Protein AF-A0AA85ELS1-F1 (afdb_monomer_lite)

Organism: NCBI:txid6188

Structure (mmCIF, N/CA/C/O backbone):
data_AF-A0AA85ELS1-F1
#
_entry.id   AF-A0AA85ELS1-F1
#
loop_
_atom_site.group_PDB
_atom_site.id
_atom_site.type_symbol
_atom_site.label_atom_id
_atom_site.label_alt_id
_atom_site.label_comp_id
_atom_site.label_asym_id
_atom_site.label_entity_id
_atom_site.label_seq_id
_atom_site.pdbx_PDB_ins_code
_atom_site.Cartn_x
_atom_site.Cartn_y
_atom_site.Cartn_z
_atom_site.occupancy
_atom_site.B_iso_or_equiv
_atom_site.auth_seq_id
_atom_site.auth_comp_id
_atom_site.auth_asym_id
_atom_site.auth_atom_id
_atom_site.pdbx_PDB_model_num
ATOM 1 N N . MET A 1 1 ? 8.556 19.661 -1.833 1.00 56.28 1 MET A N 1
ATOM 2 C CA . MET A 1 1 ? 7.775 18.431 -1.582 1.00 56.28 1 MET A CA 1
ATOM 3 C C . MET A 1 1 ? 8.511 17.629 -0.519 1.00 56.28 1 MET A C 1
ATOM 5 O O . MET A 1 1 ? 9.588 17.127 -0.805 1.00 56.28 1 MET A O 1
ATOM 9 N N . GLN A 1 2 ? 8.018 17.618 0.723 1.00 73.44 2 GLN A N 1
ATOM 10 C CA . GLN A 1 2 ? 8.670 16.929 1.844 1.00 73.44 2 GLN A CA 1
ATOM 11 C C . GLN A 1 2 ? 8.119 15.501 1.964 1.00 73.44 2 GLN A C 1
ATOM 13 O O . GLN A 1 2 ? 6.905 15.299 1.893 1.00 73.44 2 GLN A O 1
ATOM 18 N N . ILE A 1 3 ? 9.008 14.515 2.106 1.00 79.88 3 ILE A N 1
ATOM 19 C CA . ILE A 1 3 ? 8.630 13.128 2.407 1.00 79.88 3 ILE A CA 1
ATOM 20 C C . ILE A 1 3 ? 8.261 13.071 3.888 1.00 79.88 3 ILE A C 1
ATOM 22 O O . ILE A 1 3 ? 9.057 13.480 4.731 1.00 79.88 3 ILE A O 1
ATOM 26 N N . LYS A 1 4 ? 7.053 12.592 4.196 1.00 83.25 4 LYS A N 1
ATOM 27 C CA . LYS A 1 4 ? 6.595 12.404 5.578 1.00 83.25 4 LYS A CA 1
ATOM 28 C C . LYS A 1 4 ? 6.907 11.002 6.087 1.00 83.25 4 LYS A C 1
ATOM 30 O O . LYS A 1 4 ? 7.210 10.840 7.262 1.00 83.25 4 LYS A O 1
ATOM 35 N N . LEU A 1 5 ? 6.818 10.003 5.213 1.00 83.56 5 LEU A N 1
ATOM 36 C CA . LEU A 1 5 ? 6.931 8.598 5.582 1.00 83.56 5 LEU A CA 1
ATOM 37 C C . LEU A 1 5 ? 7.273 7.766 4.338 1.00 83.56 5 LEU A C 1
ATOM 39 O O . LEU A 1 5 ? 6.813 8.076 3.239 1.00 83.56 5 LEU A O 1
ATOM 43 N N . CYS A 1 6 ? 8.064 6.714 4.499 1.00 86.62 6 CYS A N 1
ATOM 44 C CA . CYS A 1 6 ? 8.355 5.749 3.446 1.00 86.62 6 CYS A CA 1
ATOM 45 C C . CYS A 1 6 ? 8.592 4.362 4.040 1.00 86.62 6 CYS A C 1
ATOM 47 O O . CYS A 1 6 ? 8.845 4.222 5.238 1.00 86.62 6 CYS A O 1
ATOM 49 N N . GLY A 1 7 ? 8.528 3.349 3.188 1.00 82.88 7 GLY A N 1
ATOM 50 C CA . GLY A 1 7 ? 8.884 1.987 3.550 1.00 82.88 7 GLY A CA 1
ATOM 51 C C . GLY A 1 7 ? 8.775 1.048 2.365 1.00 82.88 7 GLY A C 1
ATOM 52 O O . GLY A 1 7 ? 8.307 1.423 1.286 1.00 82.88 7 GLY A O 1
ATOM 53 N N . ASP A 1 8 ? 9.237 -0.173 2.571 1.00 86.62 8 ASP A N 1
ATOM 54 C CA . ASP A 1 8 ? 9.285 -1.202 1.550 1.00 86.62 8 ASP A CA 1
ATOM 55 C C . ASP A 1 8 ? 8.905 -2.572 2.113 1.00 86.62 8 ASP A C 1
ATOM 57 O O . ASP A 1 8 ? 9.030 -2.834 3.307 1.00 86.62 8 ASP A O 1
ATOM 61 N N . ALA A 1 9 ? 8.403 -3.445 1.244 1.00 83.06 9 ALA A N 1
ATOM 62 C CA . ALA A 1 9 ? 8.085 -4.825 1.580 1.00 83.06 9 ALA A CA 1
ATOM 63 C C . ALA A 1 9 ? 8.306 -5.751 0.386 1.00 83.06 9 ALA A C 1
ATOM 65 O O . ALA A 1 9 ? 8.148 -5.365 -0.776 1.00 83.06 9 ALA A O 1
ATOM 66 N N . LYS A 1 10 ? 8.604 -7.021 0.681 1.00 85.50 10 LYS A N 1
ATOM 67 C CA . LYS A 1 10 ? 8.604 -8.095 -0.316 1.00 85.50 10 LYS A CA 1
ATOM 68 C C . LYS A 1 10 ? 7.285 -8.854 -0.270 1.00 85.50 10 LYS A C 1
ATOM 70 O O . LYS A 1 10 ? 6.991 -9.518 0.719 1.00 85.50 10 LYS A O 1
ATOM 75 N N . ILE A 1 11 ? 6.503 -8.781 -1.344 1.00 81.75 11 ILE A N 1
ATOM 76 C CA . ILE A 1 11 ? 5.149 -9.350 -1.414 1.00 81.75 11 ILE A CA 1
ATOM 77 C C . ILE A 1 11 ? 5.010 -10.119 -2.727 1.00 81.75 11 ILE A C 1
ATOM 79 O O . ILE A 1 11 ? 5.189 -9.553 -3.799 1.00 81.75 11 ILE A O 1
ATOM 83 N N . SER A 1 12 ? 4.702 -11.418 -2.674 1.00 81.38 12 SER A N 1
ATOM 84 C CA . SER A 1 12 ? 4.492 -12.259 -3.874 1.00 81.38 12 SER A CA 1
ATOM 85 C C . SER A 1 12 ? 5.622 -12.174 -4.925 1.00 81.38 12 SER A C 1
ATOM 87 O O . SER A 1 12 ? 5.383 -12.226 -6.134 1.00 81.38 12 SER A O 1
ATOM 89 N N . GLY A 1 13 ? 6.868 -12.014 -4.465 1.00 85.00 13 GLY A N 1
ATOM 90 C CA . GLY A 1 13 ? 8.054 -11.854 -5.317 1.00 85.00 13 GLY A CA 1
ATOM 91 C C . GLY A 1 13 ? 8.275 -10.443 -5.879 1.00 85.00 13 GLY A C 1
ATOM 92 O O . GLY A 1 13 ? 9.252 -10.241 -6.593 1.00 85.00 13 GLY A O 1
ATOM 93 N N . TYR A 1 14 ? 7.413 -9.478 -5.557 1.00 86.31 14 TYR A N 1
ATOM 94 C CA . TYR A 1 14 ? 7.630 -8.058 -5.827 1.00 86.31 14 TYR A CA 1
ATOM 95 C C . TYR A 1 14 ? 8.375 -7.392 -4.677 1.00 86.31 14 TYR A C 1
ATOM 97 O O . TYR A 1 14 ? 8.075 -7.653 -3.513 1.00 86.31 14 TYR A O 1
ATOM 105 N N . THR A 1 15 ? 9.274 -6.471 -5.006 1.00 89.38 15 THR A N 1
ATOM 106 C CA . THR A 1 15 ? 9.721 -5.416 -4.094 1.00 89.38 15 THR A CA 1
ATOM 107 C C . THR A 1 15 ? 8.769 -4.238 -4.251 1.00 89.38 15 THR A C 1
ATOM 109 O O . THR A 1 15 ? 8.726 -3.628 -5.318 1.00 89.38 15 THR A O 1
ATOM 112 N N . VAL A 1 16 ? 7.988 -3.929 -3.220 1.00 85.81 16 VAL A N 1
ATOM 113 C CA . VAL A 1 16 ? 7.065 -2.789 -3.214 1.00 85.81 16 VAL A CA 1
ATOM 114 C C . VAL A 1 16 ? 7.612 -1.704 -2.309 1.00 85.81 16 VAL A C 1
ATOM 116 O O . VAL A 1 16 ? 7.979 -1.986 -1.178 1.00 85.81 16 VAL A O 1
ATOM 119 N N . ILE A 1 17 ? 7.641 -0.477 -2.808 1.00 87.62 17 ILE A N 1
ATOM 120 C CA . ILE A 1 17 ? 8.083 0.726 -2.114 1.00 87.62 17 ILE A CA 1
ATOM 121 C C . ILE A 1 17 ? 6.884 1.665 -2.034 1.00 87.62 17 ILE A C 1
ATOM 123 O O . ILE A 1 17 ? 6.232 1.921 -3.048 1.00 87.62 17 ILE A O 1
ATOM 127 N N . PHE A 1 18 ? 6.612 2.207 -0.853 1.00 86.62 18 PHE A N 1
ATOM 128 C CA . PHE A 1 18 ? 5.646 3.281 -0.670 1.00 86.62 18 PHE A CA 1
ATOM 129 C C . PHE A 1 18 ? 6.355 4.552 -0.197 1.00 86.62 18 PHE A C 1
ATOM 131 O O . PHE A 1 18 ? 7.297 4.514 0.599 1.00 86.62 18 PHE A O 1
ATOM 138 N N . VAL A 1 19 ? 5.873 5.699 -0.667 1.00 88.06 19 VAL A N 1
ATOM 139 C CA . VAL A 1 19 ? 6.338 7.018 -0.239 1.00 88.06 19 VAL A CA 1
ATOM 140 C C . VAL A 1 19 ? 5.126 7.909 -0.024 1.00 88.06 19 VAL A C 1
ATOM 142 O O . VAL A 1 19 ? 4.377 8.186 -0.955 1.00 88.06 19 VAL A O 1
ATOM 145 N N . TYR A 1 20 ? 4.932 8.374 1.204 1.00 86.81 20 TYR A N 1
ATOM 146 C CA . TYR A 1 20 ? 3.918 9.362 1.545 1.00 86.81 20 TYR A CA 1
ATOM 147 C C . TYR A 1 20 ? 4.540 10.761 1.577 1.00 86.81 20 TYR A C 1
ATOM 149 O O . TYR A 1 20 ? 5.470 11.063 2.335 1.00 86.81 20 TYR A O 1
ATOM 157 N N . HIS A 1 21 ? 3.986 11.625 0.742 1.00 86.75 21 HIS A N 1
ATOM 158 C CA . HIS A 1 21 ? 4.223 13.058 0.705 1.00 86.75 21 HIS A CA 1
ATOM 159 C C . HIS A 1 21 ? 3.056 13.781 1.368 1.00 86.75 21 HIS A C 1
ATOM 161 O O . HIS A 1 21 ? 2.000 13.207 1.571 1.00 86.75 21 HIS A O 1
ATOM 167 N N . GLU A 1 22 ? 3.203 15.071 1.655 1.00 81.50 22 GLU A N 1
ATOM 168 C CA . GLU A 1 22 ? 2.186 15.853 2.369 1.00 81.50 22 GLU A CA 1
ATOM 169 C C . GLU A 1 22 ? 0.727 15.630 1.920 1.00 81.50 22 GLU A C 1
ATOM 171 O O . GLU A 1 22 ? -0.145 15.496 2.778 1.00 81.50 22 GLU A O 1
ATOM 176 N N . ASN A 1 23 ? 0.488 15.508 0.610 1.00 84.62 23 ASN A N 1
ATOM 177 C CA . ASN A 1 23 ? -0.844 15.346 0.022 1.00 84.62 23 ASN A CA 1
ATOM 178 C C . ASN A 1 23 ? -0.933 14.211 -1.011 1.00 84.62 23 ASN A C 1
ATOM 180 O O . ASN A 1 23 ? -1.848 14.211 -1.829 1.00 84.62 23 ASN A O 1
ATOM 184 N N . SER A 1 24 ? 0.019 13.278 -1.034 1.00 86.19 24 SER A N 1
ATOM 185 C CA . SER A 1 24 ? -0.019 12.169 -1.992 1.00 86.19 24 SER A CA 1
ATOM 186 C C . SER A 1 24 ? 0.735 10.946 -1.498 1.00 86.19 24 SER A C 1
ATOM 188 O O . SER A 1 24 ? 1.646 11.052 -0.679 1.00 86.19 24 SER A O 1
ATOM 190 N N . ILE A 1 25 ? 0.369 9.777 -2.016 1.00 85.62 25 ILE A N 1
ATOM 191 C CA . ILE A 1 25 ? 1.098 8.527 -1.794 1.00 85.62 25 ILE A CA 1
ATOM 192 C C . ILE A 1 25 ? 1.568 8.004 -3.143 1.00 85.62 25 ILE A C 1
ATOM 194 O O . ILE A 1 25 ? 0.763 7.758 -4.032 1.00 85.62 25 ILE A O 1
ATOM 198 N N . SER A 1 26 ? 2.865 7.789 -3.274 1.00 86.31 26 SER A N 1
ATOM 199 C CA . SER A 1 26 ? 3.467 7.104 -4.409 1.00 86.31 26 SER A CA 1
ATOM 200 C C . SER A 1 26 ? 3.700 5.646 -4.037 1.00 86.31 26 SER A C 1
ATOM 202 O O . SER A 1 26 ? 4.289 5.368 -2.991 1.00 86.31 26 SER A O 1
ATOM 204 N N . ILE A 1 27 ? 3.261 4.717 -4.881 1.00 85.38 27 ILE A N 1
ATOM 205 C CA . ILE A 1 27 ? 3.513 3.283 -4.704 1.00 85.38 27 ILE A CA 1
ATOM 206 C C . ILE A 1 27 ? 4.233 2.773 -5.945 1.00 85.38 27 ILE A C 1
ATOM 208 O O . ILE A 1 27 ? 3.810 3.015 -7.074 1.00 85.38 27 ILE A O 1
ATOM 212 N N . THR A 1 28 ? 5.326 2.057 -5.726 1.00 86.94 28 THR A N 1
ATOM 213 C CA . THR A 1 28 ? 6.144 1.476 -6.785 1.00 86.94 28 THR A CA 1
ATOM 214 C C . THR A 1 28 ? 6.330 -0.006 -6.510 1.00 86.94 28 THR A C 1
ATOM 216 O O . THR A 1 28 ? 6.782 -0.366 -5.431 1.00 86.94 28 THR A O 1
ATOM 219 N N . ALA A 1 29 ? 6.021 -0.874 -7.470 1.00 86.56 29 ALA A N 1
ATOM 220 C CA . ALA A 1 29 ? 6.254 -2.313 -7.366 1.00 86.56 29 ALA A CA 1
ATOM 221 C C . ALA A 1 29 ? 7.219 -2.787 -8.462 1.00 86.56 29 ALA A C 1
ATOM 223 O O . ALA A 1 29 ? 7.051 -2.471 -9.639 1.00 86.56 29 ALA A O 1
ATOM 224 N N . ILE A 1 30 ? 8.238 -3.553 -8.070 1.00 87.50 30 ILE A N 1
ATOM 225 C CA . ILE A 1 30 ? 9.348 -3.986 -8.926 1.00 87.50 30 ILE A CA 1
ATOM 226 C C . ILE A 1 30 ? 9.458 -5.510 -8.879 1.00 87.50 30 ILE A C 1
ATOM 228 O O . ILE A 1 30 ? 9.580 -6.093 -7.802 1.00 87.50 30 ILE A O 1
ATOM 232 N N . LYS A 1 31 ? 9.444 -6.154 -10.049 1.00 86.19 31 LYS A N 1
ATOM 233 C CA . LYS A 1 31 ? 9.713 -7.598 -10.209 1.00 86.19 31 LYS A CA 1
ATOM 234 C C . LYS A 1 31 ? 10.465 -7.862 -11.514 1.00 86.19 31 LYS A C 1
ATOM 236 O O . LYS A 1 31 ? 11.685 -7.795 -11.528 1.00 86.19 31 LYS A O 1
ATOM 241 N N . ASN A 1 32 ? 9.735 -8.059 -12.615 1.00 82.62 32 ASN A N 1
ATOM 242 C CA . ASN A 1 32 ? 10.277 -8.173 -13.983 1.00 82.62 32 ASN A CA 1
ATOM 243 C C . ASN A 1 32 ? 10.035 -6.900 -14.819 1.00 82.62 32 ASN A C 1
ATOM 245 O O . ASN A 1 32 ? 10.370 -6.836 -15.996 1.00 82.62 32 ASN A O 1
ATOM 249 N N . GLY A 1 33 ? 9.416 -5.900 -14.199 1.00 79.19 33 GLY A N 1
ATOM 250 C CA . GLY A 1 33 ? 9.079 -4.596 -14.747 1.00 79.19 33 GLY A CA 1
ATOM 251 C C . GLY A 1 33 ? 8.803 -3.634 -13.596 1.00 79.19 33 GLY A C 1
ATOM 252 O O . GLY A 1 33 ? 8.805 -4.045 -12.428 1.00 79.19 33 GLY A O 1
ATOM 253 N N . LEU A 1 34 ? 8.592 -2.367 -13.935 1.00 82.19 34 LEU A N 1
ATOM 254 C CA . LEU A 1 34 ? 8.289 -1.308 -12.984 1.00 82.19 34 LEU A CA 1
ATOM 255 C C . LEU A 1 34 ? 6.804 -0.969 -13.077 1.00 82.19 34 LEU A C 1
ATOM 257 O O . LEU A 1 34 ? 6.311 -0.631 -14.146 1.00 82.19 34 LEU A O 1
ATOM 261 N N . TRP A 1 35 ? 6.113 -1.043 -11.950 1.00 84.50 35 TRP A N 1
ATOM 262 C CA . TRP A 1 35 ? 4.749 -0.561 -11.802 1.00 84.50 35 TRP A CA 1
ATOM 263 C C . TRP A 1 35 ? 4.795 0.651 -10.898 1.00 84.50 35 TRP A C 1
ATOM 265 O O . TRP A 1 35 ? 5.411 0.592 -9.832 1.00 84.50 35 TRP A O 1
ATOM 275 N N . HIS A 1 36 ? 4.164 1.737 -11.313 1.00 82.81 36 HIS A N 1
ATOM 276 C CA . HIS A 1 36 ? 4.156 2.965 -10.547 1.00 82.81 36 HIS A CA 1
ATOM 277 C C . HIS A 1 36 ? 2.779 3.598 -10.588 1.00 82.81 36 HIS A C 1
ATOM 279 O O . HIS A 1 36 ? 2.019 3.441 -11.539 1.00 82.81 36 HIS A O 1
ATOM 285 N N . THR A 1 37 ? 2.449 4.283 -9.508 1.00 82.06 37 THR A N 1
ATOM 286 C CA . THR A 1 37 ? 1.177 4.957 -9.369 1.00 82.06 37 THR A CA 1
ATOM 287 C C . THR A 1 37 ? 1.254 5.988 -8.257 1.00 82.06 37 THR A C 1
ATOM 289 O O . THR A 1 37 ? 1.984 5.821 -7.272 1.00 82.06 37 THR A O 1
ATOM 292 N N . VAL A 1 38 ? 0.484 7.058 -8.422 1.00 84.38 38 VAL A N 1
ATOM 293 C CA . VAL A 1 38 ? 0.382 8.149 -7.461 1.00 84.38 38 VAL A CA 1
ATOM 294 C C . VAL A 1 38 ? -1.077 8.306 -7.069 1.00 84.38 38 VAL A C 1
ATOM 296 O O . VAL A 1 38 ? -1.942 8.563 -7.902 1.00 84.38 38 VAL A O 1
ATOM 299 N N . VAL A 1 39 ? -1.335 8.168 -5.777 1.00 83.44 39 VAL A N 1
ATOM 300 C CA . VAL A 1 39 ? -2.598 8.516 -5.137 1.00 83.44 39 VAL A CA 1
ATOM 301 C C . VAL A 1 39 ? -2.524 9.989 -4.780 1.00 83.44 39 VAL A C 1
ATOM 303 O O . VAL A 1 39 ? -1.766 10.376 -3.888 1.00 83.44 39 VAL A O 1
ATOM 306 N N . ASP A 1 40 ? -3.264 10.817 -5.503 1.00 85.06 40 ASP A N 1
ATOM 307 C CA . ASP A 1 40 ? -3.364 12.239 -5.196 1.00 85.06 40 ASP A CA 1
ATOM 308 C C . ASP A 1 40 ? -4.214 12.506 -3.941 1.00 85.06 40 ASP A C 1
ATOM 310 O O . ASP A 1 40 ? -4.775 11.602 -3.317 1.00 85.06 40 ASP A O 1
ATOM 314 N N . SER A 1 41 ? -4.296 13.780 -3.563 1.00 87.69 41 SER A N 1
ATOM 315 C CA . SER A 1 41 ? -5.012 14.224 -2.369 1.00 87.69 41 SER A CA 1
ATOM 316 C C . SER A 1 41 ? -6.490 13.842 -2.382 1.00 87.69 41 SER A C 1
ATOM 318 O O . SER A 1 41 ? -7.009 13.445 -1.344 1.00 87.69 41 SER A O 1
ATOM 320 N N . ALA A 1 42 ? -7.169 13.990 -3.523 1.00 86.12 42 ALA A N 1
ATOM 321 C CA . ALA A 1 42 ? -8.605 13.750 -3.615 1.00 86.12 42 ALA A CA 1
ATOM 322 C C . ALA A 1 42 ? -8.895 12.256 -3.475 1.00 86.12 42 ALA A C 1
ATOM 324 O O . ALA A 1 42 ? -9.760 11.853 -2.699 1.00 86.12 42 ALA A O 1
ATOM 325 N N . LYS A 1 43 ? -8.100 11.417 -4.149 1.00 82.69 43 LYS A N 1
ATOM 326 C CA . LYS A 1 43 ? -8.239 9.969 -4.027 1.00 82.69 43 LYS A CA 1
ATOM 327 C C . LYS A 1 43 ? -7.874 9.470 -2.634 1.00 82.69 43 LYS A C 1
ATOM 329 O O . LYS A 1 43 ? -8.502 8.539 -2.132 1.00 82.69 43 LYS A O 1
ATOM 334 N N . LEU A 1 44 ? -6.885 10.090 -1.994 1.00 82.62 44 LEU A N 1
ATOM 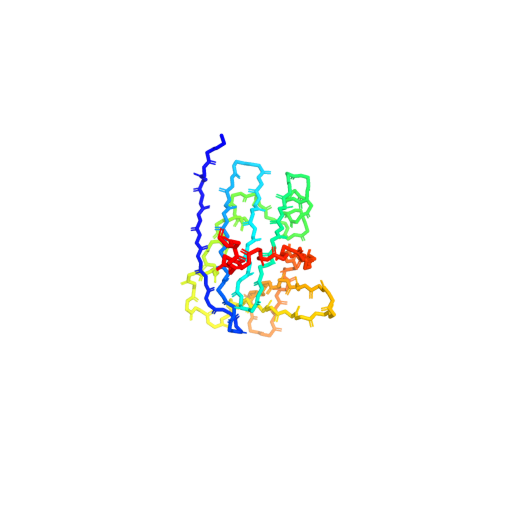335 C CA . LEU A 1 44 ? -6.522 9.772 -0.619 1.00 82.62 44 LEU A CA 1
ATOM 336 C C . LEU A 1 44 ? -7.662 10.096 0.357 1.00 82.62 44 LEU A C 1
ATOM 338 O O . LEU A 1 44 ? -7.912 9.292 1.253 1.00 82.62 44 LEU A O 1
ATOM 342 N N . ASP A 1 45 ? -8.364 11.216 0.168 1.00 86.50 45 ASP A N 1
ATOM 343 C CA . ASP A 1 45 ? -9.556 11.558 0.957 1.00 86.50 45 ASP A CA 1
ATOM 344 C C . ASP A 1 45 ? -10.672 10.531 0.770 1.00 86.50 45 ASP A C 1
ATOM 346 O O . ASP A 1 45 ? -11.172 10.000 1.758 1.00 86.50 45 ASP A O 1
ATOM 350 N N . GLU A 1 46 ? -10.985 10.159 -0.476 1.00 83.38 46 GLU A N 1
ATOM 351 C CA . GLU A 1 46 ? -11.983 9.118 -0.763 1.00 83.38 46 GLU A CA 1
ATOM 352 C C . GLU A 1 46 ? -11.656 7.791 -0.060 1.00 83.38 46 GLU A C 1
ATOM 354 O O . GLU A 1 46 ? -12.541 7.136 0.495 1.00 83.38 46 GLU A O 1
ATOM 359 N N . LEU A 1 47 ? -10.382 7.382 -0.072 1.00 79.25 47 LEU A N 1
ATOM 360 C CA . LEU A 1 47 ? -9.934 6.162 0.599 1.00 79.25 47 LEU A CA 1
ATOM 361 C C . LEU A 1 47 ? -10.065 6.276 2.121 1.00 79.25 47 LEU A C 1
ATOM 363 O O . LEU A 1 47 ? -10.550 5.339 2.756 1.00 79.25 47 LEU A O 1
ATOM 367 N N . CYS A 1 48 ? -9.669 7.414 2.698 1.00 82.56 48 CYS A N 1
ATOM 368 C CA . CYS A 1 48 ? -9.798 7.691 4.129 1.00 82.56 48 CYS A CA 1
ATOM 369 C C . CYS A 1 48 ? -11.265 7.649 4.582 1.00 82.56 48 CYS A C 1
ATOM 371 O O . CYS A 1 48 ? -11.578 7.000 5.585 1.00 82.56 48 CYS A O 1
ATOM 373 N N . ASP A 1 49 ? -12.163 8.263 3.810 1.00 82.62 49 ASP A N 1
ATOM 374 C CA . ASP A 1 49 ? -13.603 8.284 4.071 1.00 82.62 49 ASP A CA 1
ATOM 375 C C . ASP A 1 49 ? -14.218 6.885 3.976 1.00 82.62 49 ASP A C 1
ATOM 377 O O . ASP A 1 49 ? -14.989 6.481 4.853 1.00 82.62 49 ASP A O 1
ATOM 381 N N . LEU A 1 50 ? -13.824 6.101 2.963 1.00 77.25 50 LEU A N 1
ATOM 382 C CA . LEU A 1 50 ? -14.296 4.728 2.769 1.00 77.25 50 LEU A CA 1
ATOM 383 C C . LEU A 1 50 ? -13.999 3.848 3.988 1.00 77.25 50 LEU A C 1
ATOM 385 O O . LEU A 1 50 ? -14.843 3.051 4.407 1.00 77.25 50 LEU A O 1
ATOM 389 N N . VAL A 1 51 ? -12.808 3.998 4.572 1.00 74.19 51 VAL A N 1
ATOM 390 C CA . VAL A 1 51 ? -12.385 3.214 5.740 1.00 74.19 51 VAL A CA 1
ATOM 391 C C . VAL A 1 51 ? -12.661 3.909 7.074 1.00 74.19 51 VAL A C 1
ATOM 393 O O . VAL A 1 51 ? -12.338 3.351 8.124 1.00 74.19 51 VAL A O 1
ATOM 396 N N . LYS A 1 52 ? -13.273 5.102 7.049 1.00 81.00 52 LYS A N 1
ATOM 397 C CA . LYS A 1 52 ? -13.567 5.946 8.217 1.00 81.00 52 LYS A CA 1
ATOM 398 C C . LYS A 1 52 ? -12.333 6.207 9.092 1.00 81.00 52 LYS A C 1
ATOM 400 O O . LYS A 1 52 ? -12.403 6.107 10.317 1.00 81.00 52 LYS A O 1
ATOM 405 N N . GLN A 1 53 ? -11.198 6.519 8.469 1.00 81.31 53 GLN A N 1
ATOM 406 C CA . GLN A 1 53 ? -9.948 6.865 9.153 1.00 81.31 53 GLN A CA 1
ATOM 407 C C . GLN A 1 53 ? -9.520 8.286 8.799 1.00 81.31 53 GLN A C 1
ATOM 409 O O . GLN A 1 53 ? -9.768 8.769 7.701 1.00 81.31 53 GLN A O 1
ATOM 414 N N . THR A 1 54 ? -8.830 8.960 9.719 1.00 87.56 54 THR A N 1
ATOM 415 C CA . THR A 1 54 ? -8.143 10.214 9.375 1.00 87.56 54 THR A CA 1
ATOM 416 C C . THR A 1 54 ? -6.953 9.924 8.459 1.00 87.56 54 THR A C 1
ATOM 418 O O . THR A 1 54 ? -6.368 8.843 8.542 1.00 87.56 54 THR A O 1
ATOM 421 N N . ARG A 1 55 ? -6.517 10.901 7.649 1.00 84.44 55 ARG A N 1
ATOM 422 C CA . ARG A 1 55 ? -5.316 10.760 6.799 1.00 84.44 55 ARG A CA 1
ATOM 423 C C . ARG A 1 55 ? -4.089 10.266 7.569 1.00 84.44 55 ARG A C 1
ATOM 425 O O . ARG A 1 55 ? -3.372 9.388 7.092 1.00 84.44 55 ARG A O 1
ATOM 432 N N . ASN A 1 56 ? -3.862 10.795 8.772 1.00 85.81 56 ASN A N 1
ATOM 433 C CA . ASN A 1 56 ? -2.730 10.392 9.610 1.00 85.81 56 ASN A CA 1
ATOM 434 C C . ASN A 1 56 ? -2.847 8.925 10.030 1.00 85.81 56 ASN A C 1
ATOM 436 O O . ASN A 1 56 ? -1.887 8.174 9.912 1.00 85.81 56 ASN A O 1
ATOM 440 N N . GLN A 1 57 ? -4.033 8.502 10.467 1.00 83.94 57 GLN A N 1
ATOM 441 C CA . GLN A 1 57 ? -4.252 7.123 10.888 1.00 83.94 57 GLN A CA 1
ATOM 442 C C . GLN A 1 57 ? -4.170 6.146 9.710 1.00 83.94 57 GLN A C 1
ATOM 444 O O . GLN A 1 57 ? -3.561 5.088 9.840 1.00 83.94 57 GLN A O 1
ATOM 449 N N . TYR A 1 58 ? -4.713 6.520 8.550 1.00 81.62 58 TYR A N 1
ATOM 450 C CA . TYR A 1 58 ? -4.619 5.732 7.324 1.00 81.62 58 TYR A CA 1
ATOM 451 C C . TYR A 1 58 ? -3.164 5.522 6.894 1.00 81.62 58 TYR A C 1
ATOM 453 O O . TYR A 1 58 ? -2.734 4.393 6.673 1.00 81.62 58 TYR A O 1
ATOM 461 N N . THR A 1 59 ? -2.383 6.602 6.824 1.00 81.75 59 THR A N 1
ATOM 462 C CA . THR A 1 59 ? -0.977 6.555 6.389 1.00 81.75 59 THR A CA 1
ATOM 463 C C . THR A 1 59 ? -0.066 5.848 7.389 1.00 81.75 59 THR A C 1
ATOM 465 O O . THR A 1 59 ? 0.812 5.100 6.967 1.00 81.75 59 THR A O 1
ATOM 468 N N . GLN A 1 60 ? -0.293 6.005 8.698 1.00 82.06 60 GLN A N 1
ATOM 469 C CA . GLN A 1 60 ? 0.415 5.233 9.725 1.00 82.06 60 GLN A CA 1
ATOM 470 C C . GLN A 1 60 ? 0.088 3.743 9.641 1.00 82.06 60 GLN A C 1
ATOM 472 O O . GLN A 1 60 ? 1.005 2.932 9.570 1.00 82.06 60 GLN A O 1
ATOM 477 N N . ASN A 1 61 ? -1.195 3.377 9.564 1.00 79.00 61 ASN A N 1
ATOM 478 C CA . ASN A 1 61 ? -1.593 1.976 9.438 1.00 79.00 61 ASN A CA 1
ATOM 479 C C . ASN A 1 61 ? -1.034 1.334 8.160 1.00 79.00 61 ASN A C 1
ATOM 481 O O . ASN A 1 61 ? -0.617 0.178 8.187 1.00 79.00 61 ASN A O 1
ATOM 485 N N . LEU A 1 62 ? -1.024 2.089 7.055 1.00 77.88 62 LEU A N 1
ATOM 486 C CA . LEU A 1 62 ? -0.397 1.674 5.808 1.00 77.88 62 LEU A CA 1
ATOM 487 C C . LEU A 1 62 ? 1.106 1.456 6.012 1.00 77.88 62 LEU A C 1
ATOM 489 O O . LEU A 1 62 ? 1.622 0.427 5.610 1.00 77.88 62 LEU A O 1
ATOM 493 N N . SER A 1 63 ? 1.807 2.380 6.673 1.00 79.88 63 SER A N 1
ATOM 494 C CA . SER A 1 63 ? 3.228 2.210 7.003 1.00 79.88 63 SER A CA 1
ATOM 495 C C . SER A 1 63 ? 3.498 0.940 7.787 1.00 79.88 63 SER A C 1
ATOM 497 O O . SER A 1 63 ? 4.426 0.194 7.485 1.00 79.88 63 SER A O 1
ATOM 499 N N . GLU A 1 64 ? 2.712 0.737 8.841 1.00 79.62 64 GLU A N 1
ATOM 500 C CA . GLU A 1 64 ? 2.897 -0.355 9.779 1.00 79.62 64 GLU A CA 1
ATOM 501 C C . GLU A 1 64 ? 2.692 -1.684 9.078 1.00 79.62 64 GLU A C 1
ATOM 503 O O . GLU A 1 64 ? 3.458 -2.611 9.316 1.00 79.62 64 GLU A O 1
ATOM 508 N N . SER A 1 65 ? 1.720 -1.779 8.170 1.00 74.69 65 SER A N 1
ATOM 509 C CA . SER A 1 65 ? 1.487 -3.016 7.440 1.00 74.69 65 SER A CA 1
ATOM 510 C C . SER A 1 65 ? 2.642 -3.393 6.512 1.00 74.69 65 SER A C 1
ATOM 512 O O . SER A 1 65 ? 2.803 -4.584 6.256 1.00 74.69 65 SER A O 1
ATOM 514 N N . PHE A 1 66 ? 3.466 -2.444 6.031 1.00 73.75 66 PHE A N 1
ATOM 515 C CA . PHE A 1 66 ? 4.631 -2.770 5.181 1.00 73.75 66 PHE A CA 1
ATOM 516 C C . PHE A 1 66 ? 5.745 -3.423 6.004 1.00 73.75 66 PHE A C 1
ATOM 518 O O . PHE A 1 66 ? 6.442 -4.310 5.517 1.00 73.75 66 PHE A O 1
ATOM 525 N N . SER A 1 67 ? 5.851 -3.035 7.272 1.00 72.19 67 SER A N 1
ATOM 526 C CA . SER A 1 67 ? 6.864 -3.530 8.207 1.00 72.19 67 SER A CA 1
ATOM 527 C C . SER A 1 67 ? 6.346 -4.623 9.147 1.00 72.19 67 SER A C 1
ATOM 529 O O . SER A 1 67 ? 7.094 -5.103 10.000 1.00 72.19 67 SER A O 1
ATOM 531 N N . SER A 1 68 ? 5.067 -4.999 9.048 1.00 69.56 68 SER A N 1
ATOM 532 C CA . SER A 1 68 ? 4.432 -5.882 10.022 1.00 69.56 68 SER A CA 1
ATOM 533 C C . SER A 1 68 ? 4.753 -7.351 9.762 1.00 69.56 68 SER A C 1
ATOM 535 O O . SER A 1 68 ? 4.573 -7.864 8.660 1.00 69.56 68 SER A O 1
ATOM 537 N N . SER A 1 69 ? 5.162 -8.054 10.817 1.00 67.31 69 SER A N 1
ATOM 538 C CA . SER A 1 69 ? 5.214 -9.519 10.865 1.00 67.31 69 SER A CA 1
ATOM 539 C C . SER A 1 69 ? 3.886 -10.147 11.311 1.00 67.31 69 SER A C 1
ATOM 541 O O . SER A 1 69 ? 3.803 -11.367 11.458 1.00 67.31 69 SER A O 1
ATOM 543 N N . ASP A 1 70 ? 2.854 -9.330 11.546 1.00 68.00 70 ASP A N 1
ATOM 544 C CA . ASP A 1 70 ? 1.547 -9.773 12.017 1.00 68.00 70 ASP A CA 1
ATOM 545 C C . ASP A 1 70 ? 0.773 -10.494 10.897 1.00 68.00 70 ASP A C 1
ATOM 547 O O . ASP A 1 70 ? 0.378 -9.859 9.914 1.00 68.00 70 ASP A O 1
ATOM 551 N N . PRO A 1 71 ? 0.474 -11.798 11.042 1.00 63.28 71 PRO A N 1
ATOM 552 C CA . PRO A 1 71 ? -0.275 -12.549 10.037 1.00 63.28 71 PRO A CA 1
ATOM 553 C C . PRO A 1 71 ? -1.718 -12.049 9.855 1.00 63.28 71 PRO A C 1
ATOM 555 O O . PRO A 1 71 ? -2.355 -12.386 8.855 1.00 63.28 71 PRO A O 1
ATOM 558 N N . SER A 1 72 ? -2.243 -11.259 10.798 1.00 65.31 72 SER A N 1
ATOM 559 C CA . SER A 1 72 ? -3.572 -10.650 10.718 1.00 65.31 72 SER A CA 1
ATOM 560 C C . SER A 1 72 ? -3.622 -9.441 9.779 1.00 65.31 72 SER A C 1
ATOM 562 O O . SER A 1 72 ? -4.702 -9.070 9.328 1.00 65.31 72 SER A O 1
ATOM 564 N N . SER A 1 73 ? -2.477 -8.844 9.436 1.00 68.12 73 SER A N 1
ATOM 565 C CA . SER A 1 73 ? -2.372 -7.733 8.491 1.00 68.12 73 SER A CA 1
ATOM 566 C C . SER A 1 73 ? -1.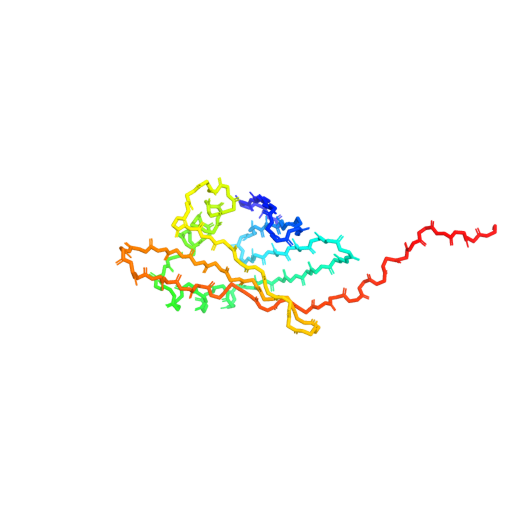524 -8.158 7.304 1.00 68.12 73 SER A C 1
ATOM 568 O O . SER A 1 73 ? -0.302 -8.194 7.395 1.00 68.12 73 SER A O 1
ATOM 570 N N . CYS A 1 74 ? -2.153 -8.442 6.167 1.00 68.00 74 CYS A N 1
ATOM 571 C CA . CYS A 1 74 ? -1.436 -8.874 4.978 1.00 68.00 74 CYS A CA 1
ATOM 572 C C . CYS A 1 74 ? -1.681 -7.953 3.789 1.00 68.00 74 CYS A C 1
ATOM 574 O O . CYS A 1 74 ? -2.797 -7.493 3.528 1.00 68.00 74 CYS A O 1
ATOM 576 N N . PHE A 1 75 ? -0.613 -7.721 3.035 1.00 73.25 75 PHE A N 1
ATOM 577 C CA . PHE A 1 75 ? -0.717 -7.209 1.684 1.00 73.25 75 PHE A CA 1
ATOM 578 C C . PHE A 1 75 ? -0.804 -8.353 0.697 1.00 73.25 75 PHE A C 1
ATOM 580 O O . PHE A 1 75 ? -0.080 -9.345 0.782 1.00 73.25 75 PHE A O 1
ATOM 587 N N . THR A 1 76 ? -1.668 -8.168 -0.286 1.00 74.19 76 THR A N 1
ATOM 588 C CA . THR A 1 76 ? -1.772 -9.043 -1.439 1.00 74.19 76 THR A CA 1
ATOM 589 C C . THR A 1 76 ? -1.649 -8.209 -2.701 1.00 74.19 76 THR A C 1
ATOM 591 O O . THR A 1 76 ? -2.285 -7.166 -2.849 1.00 74.19 76 THR A O 1
ATOM 594 N N . LEU A 1 77 ? -0.799 -8.684 -3.602 1.00 76.00 77 LEU A N 1
ATOM 595 C CA . LEU A 1 77 ? -0.688 -8.193 -4.968 1.00 76.00 77 LEU A CA 1
ATOM 596 C C . LEU A 1 77 ? -1.365 -9.196 -5.885 1.00 76.00 77 LEU A C 1
ATOM 598 O O . LEU A 1 77 ? -1.098 -10.398 -5.781 1.00 76.00 77 LEU A O 1
ATOM 602 N N . ARG A 1 78 ? -2.225 -8.705 -6.774 1.00 76.38 78 ARG A N 1
ATOM 603 C CA . ARG A 1 78 ? -2.849 -9.513 -7.824 1.00 76.38 78 ARG A CA 1
ATOM 604 C C . ARG A 1 78 ? -2.584 -8.883 -9.181 1.00 76.38 78 ARG A C 1
ATOM 606 O O . ARG A 1 78 ? -2.950 -7.736 -9.409 1.00 76.38 78 ARG A O 1
ATOM 613 N N . GLU A 1 79 ? -1.936 -9.639 -10.056 1.00 75.31 79 GLU A N 1
ATOM 614 C CA . GLU A 1 79 ? -1.786 -9.292 -11.469 1.00 75.31 79 GLU A CA 1
ATOM 615 C C . GLU A 1 79 ? -3.098 -9.647 -12.191 1.00 75.31 79 GLU A C 1
ATOM 617 O O . GLU A 1 79 ? -3.502 -10.809 -12.218 1.00 75.31 79 GLU A O 1
ATOM 622 N N . GLU A 1 80 ? -3.778 -8.652 -12.759 1.00 75.62 80 GLU A N 1
ATOM 623 C CA . GLU A 1 80 ? -5.020 -8.805 -13.523 1.00 75.62 80 GLU A CA 1
ATOM 624 C C . GLU A 1 80 ? -4.832 -8.210 -14.925 1.00 75.62 80 GLU A C 1
ATOM 626 O O . GLU A 1 80 ? -5.177 -7.061 -15.213 1.00 75.62 80 GLU A O 1
ATOM 631 N N . GLY A 1 81 ? -4.227 -9.002 -15.814 1.00 74.62 81 GLY A N 1
ATOM 632 C CA . GLY A 1 81 ? -3.868 -8.562 -17.161 1.00 74.62 81 GLY A CA 1
ATOM 633 C C . GLY A 1 81 ? -2.778 -7.488 -17.127 1.00 74.62 81 GLY A C 1
ATOM 634 O O . GLY A 1 81 ? -1.665 -7.749 -16.685 1.00 74.62 81 GLY A O 1
ATOM 635 N N . ALA A 1 82 ? -3.099 -6.282 -17.601 1.00 72.44 82 ALA A N 1
ATOM 636 C CA . ALA A 1 82 ? -2.194 -5.127 -17.585 1.00 72.44 82 ALA A CA 1
ATOM 637 C C . ALA A 1 82 ? -2.283 -4.292 -16.292 1.00 72.4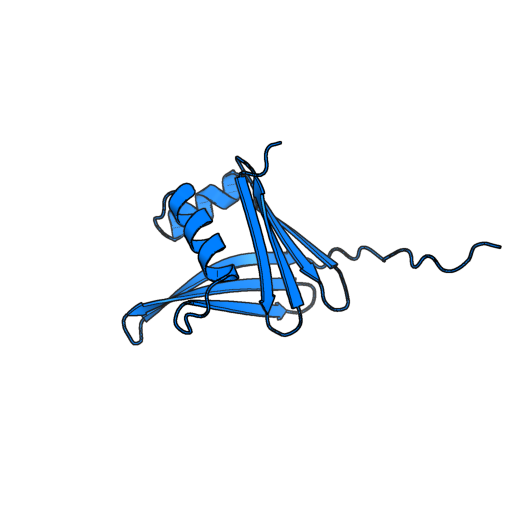4 82 ALA A C 1
ATOM 639 O O . ALA A 1 82 ? -1.700 -3.210 -16.226 1.00 72.44 82 ALA A O 1
ATOM 640 N N . ASN A 1 83 ? -3.017 -4.779 -15.287 1.00 71.62 83 ASN A N 1
ATOM 641 C CA . ASN A 1 83 ? -3.191 -4.120 -13.998 1.00 71.62 83 ASN A CA 1
ATOM 642 C C . ASN A 1 83 ? -2.494 -4.908 -12.891 1.00 71.62 83 ASN A C 1
ATOM 644 O O . ASN A 1 83 ? -2.486 -6.140 -12.889 1.00 71.62 83 ASN A O 1
ATOM 648 N N . LEU A 1 84 ? -1.966 -4.183 -11.914 1.00 75.56 84 LEU A N 1
ATOM 649 C CA . LEU A 1 84 ? -1.463 -4.726 -10.668 1.00 75.56 84 LEU A CA 1
ATOM 650 C C . LEU A 1 84 ? -2.283 -4.128 -9.529 1.00 75.56 84 LEU A C 1
ATOM 652 O O . LEU A 1 84 ? -2.179 -2.940 -9.217 1.00 75.56 84 LEU A O 1
ATOM 656 N N . ASN A 1 85 ? -3.108 -4.969 -8.917 1.00 76.12 85 ASN A N 1
ATOM 657 C CA . ASN A 1 85 ? -4.010 -4.574 -7.850 1.00 76.12 85 ASN A CA 1
ATOM 658 C C . ASN A 1 85 ? -3.314 -4.771 -6.508 1.00 76.12 85 ASN A C 1
ATOM 660 O O . ASN A 1 85 ? -2.919 -5.887 -6.150 1.00 76.12 85 ASN A O 1
ATOM 664 N N . PHE A 1 86 ? -3.178 -3.679 -5.764 1.00 74.25 86 PHE A N 1
ATOM 665 C CA . PHE A 1 86 ? -2.613 -3.666 -4.426 1.00 74.25 86 PHE A CA 1
ATOM 666 C C . PHE A 1 86 ? -3.742 -3.638 -3.399 1.00 74.25 86 PHE A C 1
ATOM 668 O O . PHE A 1 86 ? -4.487 -2.659 -3.288 1.00 74.25 86 PHE A O 1
ATOM 675 N N . VAL A 1 87 ? -3.881 -4.729 -2.648 1.00 75.38 87 VAL A N 1
ATOM 676 C CA . VAL A 1 87 ? -4.921 -4.880 -1.629 1.00 75.38 87 VAL A CA 1
ATOM 677 C C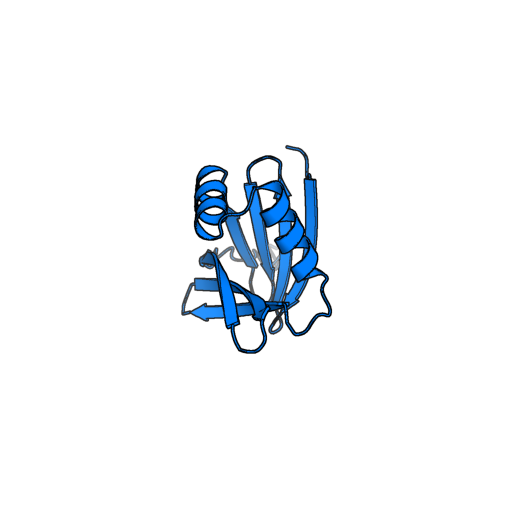 . VAL A 1 87 ? -4.265 -5.131 -0.288 1.00 75.38 87 VAL A C 1
ATOM 679 O O . VAL A 1 87 ? -3.575 -6.133 -0.092 1.00 75.38 87 VAL A O 1
ATOM 682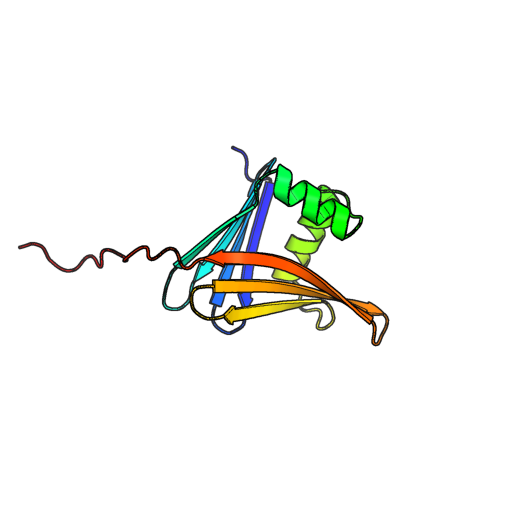 N N . TRP A 1 88 ? -4.521 -4.237 0.654 1.00 75.94 88 TRP A N 1
ATOM 683 C CA . TRP A 1 88 ? -4.207 -4.464 2.053 1.00 75.94 88 TRP A CA 1
ATOM 684 C C . TRP A 1 88 ? -5.429 -5.019 2.746 1.00 75.94 88 TRP A C 1
ATOM 686 O O . TRP A 1 88 ? -6.532 -4.507 2.588 1.00 75.94 88 TRP A O 1
ATOM 696 N N . SER A 1 89 ? -5.249 -6.059 3.541 1.00 71.50 89 SER A N 1
ATOM 697 C CA . SER A 1 89 ? -6.309 -6.542 4.405 1.00 71.50 89 SER A CA 1
ATOM 698 C C . SER A 1 89 ? -5.808 -6.662 5.829 1.00 71.50 89 SER A C 1
ATOM 700 O O . SER A 1 89 ? -4.704 -7.148 6.067 1.00 71.50 89 SER A O 1
ATOM 702 N N . LYS A 1 90 ? -6.634 -6.212 6.771 1.00 67.94 90 LYS A N 1
ATOM 703 C CA . LYS A 1 90 ? -6.395 -6.381 8.201 1.00 67.94 90 LYS A CA 1
ATOM 704 C C . LYS A 1 90 ? -7.586 -7.095 8.821 1.00 67.94 90 LYS A C 1
ATOM 706 O O . LYS A 1 90 ? -8.738 -6.681 8.670 1.00 67.94 90 LYS A O 1
ATOM 711 N N . GLU A 1 91 ? -7.310 -8.201 9.490 1.00 63.84 91 GLU A N 1
ATOM 712 C CA . GLU A 1 91 ? -8.275 -8.940 10.284 1.00 63.84 91 GLU A CA 1
ATOM 713 C C . GLU A 1 91 ? -8.450 -8.222 11.623 1.00 63.84 91 GLU A C 1
ATOM 715 O O . GLU A 1 91 ? -7.523 -8.103 12.417 1.00 63.84 91 GLU A O 1
ATOM 720 N N . ILE A 1 92 ? -9.647 -7.684 11.851 1.00 58.16 92 ILE A N 1
ATOM 721 C CA . ILE A 1 92 ? -9.950 -6.856 13.032 1.00 58.16 92 ILE A CA 1
ATOM 722 C C . ILE A 1 92 ? -10.563 -7.672 14.175 1.00 58.16 92 ILE A C 1
ATOM 724 O O . ILE A 1 92 ? -10.516 -7.264 15.334 1.00 58.16 92 ILE A O 1
ATOM 728 N N . LYS A 1 93 ? -11.151 -8.828 13.852 1.00 45.72 93 LYS A N 1
ATOM 729 C CA . LYS A 1 93 ? -11.666 -9.849 14.774 1.00 45.72 93 LYS A CA 1
ATOM 730 C C . LYS A 1 93 ? -11.574 -11.196 14.071 1.00 45.72 93 LYS A C 1
ATOM 732 O O . LYS A 1 93 ? -11.674 -11.235 12.851 1.00 45.72 93 LYS A O 1
ATOM 737 N N . LYS A 1 94 ? -11.459 -12.288 14.832 1.00 48.00 94 LYS A N 1
ATOM 738 C CA . LYS A 1 94 ? -11.410 -13.654 14.288 1.00 48.00 94 LYS A CA 1
ATOM 739 C C . LYS A 1 94 ? -12.565 -13.886 13.300 1.00 48.00 94 LYS A C 1
ATOM 741 O O . LYS A 1 94 ? -13.726 -13.880 13.705 1.00 48.00 94 LYS A O 1
ATOM 746 N N . GLY A 1 95 ? -12.240 -14.066 12.022 1.00 40.97 95 GLY A N 1
ATOM 747 C CA . GLY A 1 95 ? -13.199 -14.268 10.929 1.00 40.97 95 GLY A CA 1
ATOM 748 C C . GLY A 1 95 ? -13.722 -12.996 10.240 1.00 40.97 95 GLY A C 1
ATOM 749 O O . GLY A 1 95 ? -14.468 -13.116 9.273 1.00 40.97 95 GLY A O 1
ATOM 750 N N . ILE A 1 96 ? -13.334 -11.793 10.679 1.00 33.94 96 ILE A N 1
ATOM 751 C CA . ILE A 1 96 ? -13.715 -10.507 10.070 1.00 33.94 96 ILE A CA 1
ATOM 752 C C . ILE A 1 96 ? -12.476 -9.841 9.470 1.00 33.94 96 ILE A C 1
ATOM 754 O O . ILE A 1 96 ? -11.683 -9.210 10.175 1.00 33.94 96 ILE A O 1
ATOM 758 N N . LYS A 1 97 ? -12.344 -9.947 8.145 1.00 48.19 97 LYS A N 1
ATOM 759 C CA . LYS A 1 97 ? -11.295 -9.286 7.362 1.00 48.19 97 LYS A CA 1
ATOM 760 C C . LYS A 1 97 ? -11.842 -8.029 6.707 1.00 48.19 97 LYS A C 1
ATOM 762 O O . LYS A 1 97 ? -12.782 -8.100 5.921 1.00 48.19 97 LYS A O 1
ATOM 767 N N . VAL A 1 98 ? -11.228 -6.888 6.998 1.00 47.97 98 VAL A N 1
ATOM 768 C CA . VAL A 1 98 ? -11.463 -5.663 6.234 1.00 47.97 98 VAL A CA 1
ATOM 769 C C . VAL A 1 98 ? -10.443 -5.644 5.107 1.00 47.97 98 VAL A C 1
ATOM 771 O O . VAL A 1 98 ? -9.242 -5.665 5.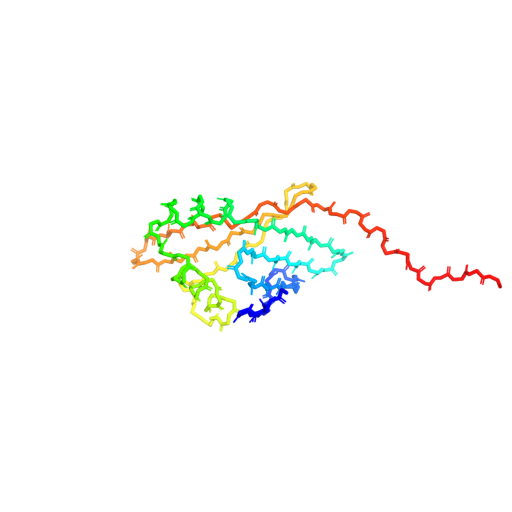367 1.00 47.97 98 VAL A O 1
ATOM 774 N N . SER A 1 99 ? -10.923 -5.658 3.863 1.00 50.34 99 SER A N 1
ATOM 775 C CA . SER A 1 99 ? -10.079 -5.487 2.678 1.00 50.34 99 SER A CA 1
ATOM 776 C C . SER A 1 99 ? -10.137 -4.028 2.255 1.00 50.34 99 SER A C 1
ATOM 778 O O . SER A 1 99 ? -11.194 -3.521 1.889 1.00 50.34 99 SER A O 1
ATOM 780 N N . ILE A 1 100 ? -8.999 -3.361 2.345 1.00 52.41 100 ILE A N 1
ATOM 781 C CA . ILE A 1 100 ? -8.785 -1.990 1.917 1.00 52.41 100 ILE A CA 1
ATOM 782 C C . ILE A 1 100 ? -8.077 -2.080 0.567 1.00 52.41 100 ILE A C 1
ATOM 784 O O . ILE A 1 100 ? -6.903 -2.448 0.466 1.00 52.41 100 ILE A O 1
ATOM 788 N N . TYR A 1 101 ? -8.831 -1.801 -0.492 1.00 51.06 101 TYR A N 1
ATOM 789 C CA . TYR A 1 101 ? -8.291 -1.699 -1.841 1.00 51.06 101 TYR A CA 1
ATOM 790 C C . TYR A 1 101 ? -7.473 -0.427 -1.901 1.00 51.06 101 TYR A C 1
ATOM 792 O O . TYR A 1 101 ? -8.024 0.670 -1.861 1.00 51.06 101 TYR A O 1
ATOM 800 N N . ILE A 1 102 ? -6.157 -0.582 -1.930 1.00 53.69 102 ILE A N 1
ATOM 801 C CA . ILE A 1 102 ? -5.289 0.578 -1.933 1.00 53.69 102 ILE A CA 1
ATOM 802 C C . ILE A 1 102 ? -5.194 1.115 -3.341 1.00 53.69 102 ILE A C 1
ATOM 804 O O . ILE A 1 102 ? -5.276 2.327 -3.468 1.00 53.69 102 ILE A O 1
ATOM 808 N N . LEU A 1 103 ? -5.054 0.277 -4.383 1.00 54.81 103 LEU A N 1
ATOM 809 C CA . LEU A 1 103 ? -4.968 0.809 -5.743 1.00 54.81 103 LEU A CA 1
ATOM 810 C C . LEU A 1 103 ? -4.996 -0.222 -6.878 1.00 54.81 103 LEU A C 1
ATOM 812 O O . LEU A 1 103 ? -4.517 -1.343 -6.715 1.00 54.81 103 LEU A O 1
ATOM 816 N N . ASN A 1 104 ? -5.425 0.237 -8.057 1.00 49.66 104 ASN A N 1
ATOM 817 C CA . ASN A 1 104 ? -5.085 -0.365 -9.346 1.00 49.66 104 ASN A CA 1
ATOM 818 C C . ASN A 1 104 ? -3.900 0.423 -9.924 1.00 49.66 104 ASN A C 1
ATOM 820 O O . ASN A 1 104 ? -4.050 1.599 -10.257 1.00 49.66 104 ASN A O 1
ATOM 824 N N . ALA A 1 105 ? -2.723 -0.192 -10.016 1.00 55.19 105 ALA A N 1
ATOM 825 C CA . ALA A 1 105 ? -1.612 0.357 -10.787 1.00 55.19 105 ALA A CA 1
ATOM 826 C C . ALA A 1 105 ? -1.684 -0.203 -12.211 1.00 55.19 105 ALA A C 1
ATOM 828 O O . ALA A 1 105 ? -1.817 -1.412 -12.394 1.00 55.19 105 ALA A O 1
ATOM 829 N N . ILE A 1 106 ? -1.599 0.660 -13.218 1.00 53.34 106 ILE A N 1
ATOM 830 C CA . ILE A 1 106 ? -1.462 0.227 -14.611 1.00 53.34 106 ILE A CA 1
ATOM 831 C C . ILE A 1 106 ? 0.023 -0.038 -14.860 1.00 53.34 106 ILE A C 1
ATOM 833 O O . ILE A 1 106 ? 0.877 0.642 -14.286 1.00 53.34 106 ILE A O 1
ATOM 837 N N . LEU A 1 107 ? 0.344 -1.043 -15.679 1.00 49.38 107 LEU A N 1
ATOM 838 C CA . LEU A 1 107 ? 1.715 -1.258 -16.125 1.00 49.38 107 LEU A CA 1
ATOM 839 C C . LEU A 1 107 ? 2.124 -0.028 -16.930 1.00 49.38 107 LEU A C 1
ATOM 841 O O . LEU A 1 107 ? 1.795 0.080 -18.113 1.00 49.38 107 LEU A O 1
ATOM 845 N N . ASP A 1 108 ? 2.865 0.882 -16.309 1.00 48.44 108 ASP A N 1
ATOM 846 C CA . ASP A 1 108 ? 3.661 1.821 -17.071 1.00 48.44 108 ASP A CA 1
ATOM 847 C C . ASP A 1 108 ? 4.666 0.968 -17.829 1.00 48.44 108 ASP A C 1
ATOM 849 O O . ASP A 1 108 ? 5.629 0.438 -17.273 1.00 48.44 108 ASP A O 1
ATOM 853 N N . HIS A 1 109 ? 4.428 0.795 -19.126 1.00 39.34 109 HIS A N 1
ATOM 854 C CA . HIS A 1 109 ? 5.393 0.204 -20.033 1.00 39.34 109 HIS A CA 1
ATOM 855 C C . HIS A 1 109 ? 6.532 1.216 -20.236 1.00 39.34 109 HIS A C 1
ATOM 857 O O . HIS A 1 109 ? 6.844 1.623 -21.353 1.00 39.34 109 HIS A O 1
ATOM 863 N N . LEU A 1 110 ? 7.189 1.618 -19.145 1.00 36.25 110 LEU A N 1
ATOM 864 C CA . LEU A 1 110 ? 8.553 2.093 -19.158 1.00 36.25 110 LEU A CA 1
ATOM 865 C C . LEU A 1 110 ? 9.356 0.904 -19.665 1.00 36.25 110 LEU A C 1
ATOM 867 O O . LEU A 1 110 ? 9.828 0.055 -18.910 1.00 36.25 110 LEU A O 1
ATOM 871 N N . ARG A 1 111 ? 9.461 0.817 -20.997 1.00 30.39 111 ARG A N 1
ATOM 872 C CA . ARG A 1 111 ? 10.612 0.210 -21.641 1.00 30.39 111 ARG A CA 1
ATOM 873 C C . ARG A 1 111 ? 11.798 0.803 -20.899 1.00 30.39 111 ARG A C 1
ATOM 875 O O . ARG A 1 111 ? 12.147 1.959 -21.123 1.00 30.39 111 ARG A O 1
ATOM 882 N N . MET A 1 112 ? 12.372 0.029 -19.978 1.00 27.61 112 MET A N 1
ATOM 883 C CA . MET A 1 112 ? 13.768 0.186 -19.638 1.00 27.61 112 MET A CA 1
ATOM 884 C C . MET A 1 112 ? 14.448 0.248 -20.998 1.00 27.61 112 MET A C 1
ATOM 886 O O . MET A 1 112 ? 14.492 -0.749 -21.723 1.00 27.61 112 MET A O 1
ATOM 890 N N . PHE A 1 113 ? 14.894 1.441 -21.383 1.00 26.81 113 PHE A N 1
ATOM 891 C CA . PHE A 1 113 ? 16.045 1.551 -22.245 1.00 26.81 113 PHE A CA 1
ATOM 892 C C . PHE A 1 113 ? 17.128 0.797 -21.486 1.00 26.81 113 PHE A C 1
ATOM 894 O O . PHE A 1 113 ? 17.790 1.330 -20.600 1.00 26.81 113 PHE A O 1
ATOM 901 N N . SER A 1 114 ? 17.199 -0.505 -21.763 1.00 25.34 114 SER A N 1
ATOM 902 C CA . SER A 1 114 ? 18.389 -1.288 -21.551 1.00 25.34 114 SER A CA 1
ATOM 903 C C . SER A 1 114 ? 19.497 -0.451 -22.158 1.00 25.34 114 SER A C 1
ATOM 905 O O . SER A 1 114 ? 19.467 -0.142 -23.354 1.00 25.34 114 SER A O 1
ATOM 907 N N . LEU A 1 115 ? 20.419 -0.019 -21.305 1.00 31.83 115 LEU A N 1
ATOM 908 C CA . LEU A 1 115 ? 21.740 0.410 -21.714 1.00 31.83 115 LEU A CA 1
ATOM 909 C C . LEU A 1 115 ? 22.388 -0.796 -22.412 1.00 31.83 115 LEU A C 1
ATOM 911 O O . LEU A 1 115 ? 23.132 -1.571 -21.826 1.00 31.83 115 LEU A O 1
ATOM 915 N N . THR A 1 116 ? 22.041 -0.990 -23.674 1.00 29.77 116 THR A N 1
ATOM 916 C CA . THR A 1 116 ? 22.697 -1.912 -24.589 1.00 29.77 116 THR A CA 1
ATOM 917 C C . THR A 1 116 ? 22.917 -1.139 -25.871 1.00 29.77 116 THR A C 1
ATOM 919 O O . THR A 1 116 ? 22.035 -1.045 -26.716 1.00 29.77 116 THR A O 1
ATOM 922 N N . THR A 1 117 ? 24.122 -0.575 -25.933 1.00 32.75 117 THR A N 1
ATOM 923 C CA . THR A 1 117 ? 24.920 -0.422 -27.148 1.00 32.75 117 THR A CA 1
ATOM 924 C C . THR A 1 117 ? 24.356 0.520 -28.212 1.00 32.75 117 THR A C 1
ATOM 926 O O . THR A 1 117 ? 23.595 0.116 -29.085 1.00 32.75 117 THR A O 1
ATOM 929 N N . PHE A 1 118 ? 24.862 1.753 -28.222 1.00 26.12 118 PHE A N 1
ATOM 930 C CA . PHE A 1 118 ? 25.122 2.460 -29.474 1.00 26.12 118 PHE A CA 1
ATOM 931 C C . PHE A 1 118 ? 26.638 2.664 -29.587 1.00 26.12 118 PHE A C 1
ATOM 933 O O . PHE A 1 118 ? 27.246 3.238 -28.689 1.00 26.12 118 PHE A O 1
ATOM 940 N N . ILE A 1 119 ? 27.159 2.036 -30.645 1.00 36.97 119 ILE A N 1
ATOM 941 C CA . ILE A 1 119 ? 28.474 2.068 -31.315 1.00 36.97 119 ILE A CA 1
ATOM 942 C C . ILE A 1 119 ? 29.460 3.127 -30.810 1.00 36.97 119 ILE A C 1
ATOM 944 O O . ILE A 1 119 ? 29.106 4.325 -30.850 1.00 36.97 119 ILE A O 1
#

Radius of gyration: 15.57 Å; chains: 1; bounding box: 43×33×46 Å

Sequence (119 aa):
MQIKLCGDAKISGYTVIFVYHENSISITAIKNGLWHTVVDSAKLDELCDLVKQTRNQYTQNLSESFSSSDPSSCFTLREEGANLNFVWSKEIKKGIKVSIYILNAILDHLRMFSLTTFI

Secondary structure (DSSP, 8-state):
--EEEEEEEEETTEEEEEEEETTEEEEEEESSSEEEEEE-HHHHHHHHHHTT--HHHHHHHHHHHHH---TTEEEEEEEETTEEEEEEEEEEETTEEEEEEEEEEE-------------

pLDDT: mean 70.97, std 17.7, range [25.34, 89.38]

Foldseek 3Di:
DDWPDKDWAQAPQWIWIWTDDPFKIWIWIDHPAIWIDIQGNVNLVVLCVVVVHDSVRVVVVVRCLRVDPDPQWDWHWDDDPQWIWIWIWGNPDVPDIDIRGPDITGRPPPPPPPPDDDD

InterPro domains:
  IPR053961 XRCC4, N-terminal domain [PF06632] (32-99)